Protein AF-A0A9D8J7T3-F1 (afdb_monomer_lite)

Secondary structure (DSSP, 8-state):
--------EE-HHHHHHHTT--HHHHHHHHHHS-SSS--EEETTEEEEEHHHHHHHHHHHHHHHT-

Foldseek 3Di:
DPDPPPQDWDALCVLCVLLVHDSVVLVVCAVVVPDQAYFDQDVNGTTGGPVSSVVVVVVVVVVVVD

Radius of gyration: 13.02 Å; chains: 1; bounding box: 23×30×43 Å

Structure (mmCIF, N/CA/C/O backbone):
data_AF-A0A9D8J7T3-F1
#
_entry.id   AF-A0A9D8J7T3-F1
#
loop_
_atom_site.group_PDB
_atom_site.id
_atom_site.type_symbol
_atom_site.label_atom_id
_atom_site.label_alt_id
_atom_site.label_comp_id
_atom_site.label_asym_id
_atom_site.label_entity_id
_atom_site.label_seq_id
_atom_site.pdbx_PDB_ins_code
_atom_site.Cartn_x
_atom_site.Cartn_y
_atom_site.Cartn_z
_atom_site.occupancy
_atom_site.B_iso_or_equiv
_atom_site.auth_seq_id
_atom_site.auth_comp_id
_atom_site.auth_asym_id
_atom_site.auth_atom_id
_atom_site.pdbx_PDB_model_num
ATOM 1 N N . MET A 1 1 ? -1.809 18.039 -27.084 1.00 42.38 1 MET A N 1
ATOM 2 C CA . MET A 1 1 ? -2.039 16.589 -26.897 1.00 42.38 1 MET A CA 1
ATOM 3 C C . MET A 1 1 ? -2.295 16.326 -25.418 1.00 42.38 1 MET A C 1
ATOM 5 O O . MET A 1 1 ? -1.401 16.552 -24.616 1.00 42.38 1 MET A O 1
ATOM 9 N N . LYS A 1 2 ? -3.516 15.943 -25.021 1.00 46.34 2 LYS A N 1
ATOM 10 C CA . LYS A 1 2 ? -3.778 15.517 -23.637 1.00 46.34 2 LYS A CA 1
ATOM 11 C C . LYS A 1 2 ? -3.064 14.179 -23.464 1.00 46.34 2 LYS A C 1
ATOM 13 O O . LYS A 1 2 ? -3.512 13.199 -24.052 1.00 46.34 2 LYS A O 1
ATOM 18 N N . HIS A 1 3 ? -1.944 14.142 -22.741 1.00 50.62 3 HIS A N 1
ATOM 19 C CA . HIS A 1 3 ? -1.339 12.864 -22.373 1.00 50.62 3 HIS A CA 1
ATOM 20 C C . HIS A 1 3 ? -2.437 11.993 -21.746 1.00 50.62 3 HIS A C 1
ATOM 22 O O . HIS A 1 3 ? -3.199 12.511 -20.916 1.00 50.62 3 HIS A O 1
ATOM 28 N N . PRO A 1 4 ? -2.587 10.720 -22.162 1.00 57.19 4 PRO A N 1
ATOM 29 C CA . PRO A 1 4 ? -3.536 9.822 -21.516 1.00 57.19 4 PRO A CA 1
ATOM 30 C C . PRO A 1 4 ? -3.249 9.898 -20.021 1.00 57.19 4 PRO A C 1
ATOM 32 O O . PRO A 1 4 ? -2.089 9.772 -19.641 1.00 57.19 4 PRO A O 1
ATOM 35 N N . ARG A 1 5 ? -4.260 10.239 -19.205 1.00 63.50 5 ARG A N 1
ATOM 36 C CA . ARG A 1 5 ? -4.092 10.570 -17.779 1.00 63.50 5 ARG A CA 1
ATOM 37 C C . ARG A 1 5 ? -3.314 9.443 -17.100 1.00 63.50 5 ARG A C 1
ATOM 39 O O . ARG A 1 5 ? -3.904 8.422 -16.746 1.00 63.50 5 ARG A O 1
ATOM 46 N N . VAL A 1 6 ? -1.996 9.602 -16.972 1.00 68.06 6 VAL A N 1
ATOM 47 C CA . VAL A 1 6 ? -1.132 8.570 -16.407 1.00 68.06 6 VAL A CA 1
ATOM 48 C C . VAL A 1 6 ? -1.556 8.448 -14.957 1.00 68.06 6 VAL A C 1
ATOM 50 O O . VAL A 1 6 ? -1.409 9.387 -14.177 1.00 68.06 6 VAL A O 1
ATOM 53 N N . LYS A 1 7 ? -2.170 7.316 -14.608 1.00 74.88 7 LYS A N 1
ATOM 54 C CA . LYS A 1 7 ? -2.549 7.050 -13.223 1.00 74.88 7 LYS A CA 1
ATOM 55 C C . LYS A 1 7 ? -1.258 6.947 -12.424 1.00 74.88 7 LYS A C 1
ATOM 57 O O . LYS A 1 7 ? -0.485 6.007 -12.613 1.00 74.88 7 LYS A O 1
ATOM 62 N N . LYS A 1 8 ? -1.019 7.932 -11.562 1.00 90.19 8 LYS A N 1
ATOM 63 C CA . LYS A 1 8 ? 0.173 7.980 -10.725 1.00 90.19 8 LYS A CA 1
ATOM 64 C C . LYS A 1 8 ? 0.167 6.782 -9.775 1.00 90.19 8 LYS A C 1
ATOM 66 O O . LYS A 1 8 ? -0.840 6.467 -9.134 1.00 90.19 8 LYS A O 1
ATOM 71 N N . CYS A 1 9 ? 1.287 6.073 -9.755 1.00 94.94 9 CYS A N 1
ATOM 72 C CA . CYS A 1 9 ? 1.492 4.891 -8.934 1.00 94.94 9 CYS A CA 1
ATOM 73 C C . CYS A 1 9 ? 2.776 5.060 -8.129 1.00 94.94 9 CYS A C 1
ATOM 75 O O . CYS A 1 9 ? 3.746 5.633 -8.619 1.00 94.94 9 CYS A O 1
ATOM 77 N N . PHE A 1 10 ? 2.774 4.523 -6.919 1.00 96.88 10 PHE A N 1
ATOM 78 C CA . PHE A 1 10 ? 3.921 4.462 -6.032 1.00 96.88 10 PHE A CA 1
ATOM 79 C C . PHE A 1 10 ? 4.633 3.119 -6.157 1.00 96.88 10 PHE A C 1
ATOM 81 O O . PHE A 1 10 ? 4.010 2.073 -6.374 1.00 96.88 10 PHE A O 1
ATOM 88 N N . SER A 1 11 ? 5.942 3.133 -5.945 1.00 97.25 11 SER A N 1
ATOM 89 C CA . SER A 1 11 ? 6.697 1.932 -5.611 1.00 97.25 11 SER A CA 1
ATOM 90 C C . SER A 1 11 ? 6.261 1.371 -4.251 1.00 97.25 11 SER A C 1
ATOM 92 O O . SER A 1 11 ? 5.638 2.050 -3.431 1.00 97.25 11 SER A O 1
ATOM 94 N N . THR A 1 12 ? 6.620 0.116 -3.971 1.00 98.06 12 THR A N 1
ATOM 95 C CA . THR A 1 12 ? 6.352 -0.509 -2.665 1.00 98.06 12 THR A CA 1
ATOM 96 C C . THR A 1 12 ? 6.958 0.279 -1.502 1.00 98.06 12 THR A C 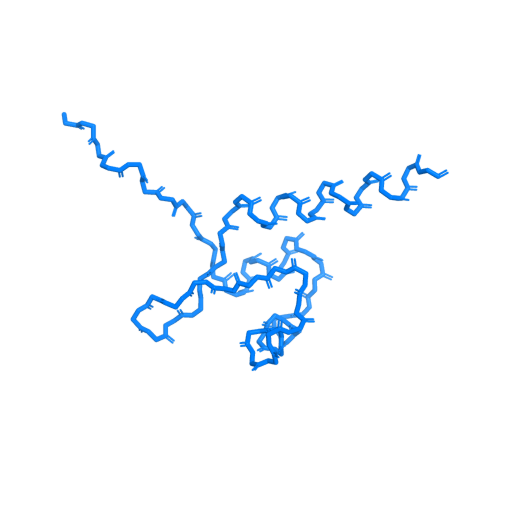1
ATOM 98 O O . THR A 1 12 ? 6.328 0.377 -0.455 1.00 98.06 12 THR A O 1
ATOM 101 N N . THR A 1 13 ? 8.150 0.860 -1.667 1.00 98.25 13 THR A N 1
ATOM 102 C CA . THR A 1 13 ? 8.811 1.630 -0.601 1.00 98.25 13 THR A CA 1
ATOM 103 C C . THR A 1 13 ? 8.084 2.945 -0.321 1.00 98.25 13 THR A C 1
ATOM 105 O O . THR A 1 13 ? 7.841 3.271 0.839 1.00 98.25 13 THR A O 1
ATOM 108 N N . GLU A 1 14 ? 7.681 3.674 -1.364 1.00 98.00 14 GLU A N 1
ATOM 109 C CA . GLU A 1 14 ? 6.925 4.926 -1.222 1.00 98.00 14 GLU A CA 1
ATOM 110 C C . GLU A 1 14 ? 5.554 4.683 -0.580 1.00 98.00 14 GLU A C 1
ATOM 112 O O . GLU A 1 14 ? 5.202 5.344 0.397 1.00 98.00 14 GLU A O 1
ATOM 117 N N . ALA A 1 15 ? 4.808 3.688 -1.072 1.00 98.12 15 ALA A N 1
ATOM 118 C CA . ALA A 1 15 ? 3.507 3.331 -0.513 1.00 98.12 15 ALA A CA 1
ATOM 119 C C . ALA A 1 15 ? 3.617 2.884 0.953 1.00 98.12 15 ALA A C 1
ATOM 121 O O . ALA A 1 15 ? 2.802 3.281 1.783 1.00 98.12 15 ALA A O 1
ATOM 122 N N . ALA A 1 16 ? 4.645 2.100 1.294 1.00 98.19 16 ALA A N 1
ATOM 123 C CA . ALA A 1 16 ? 4.891 1.665 2.665 1.00 98.19 16 ALA A CA 1
ATOM 124 C C . ALA A 1 16 ? 5.174 2.851 3.599 1.00 98.19 16 ALA A C 1
ATOM 126 O O . ALA A 1 16 ? 4.578 2.930 4.673 1.00 98.19 16 ALA A O 1
A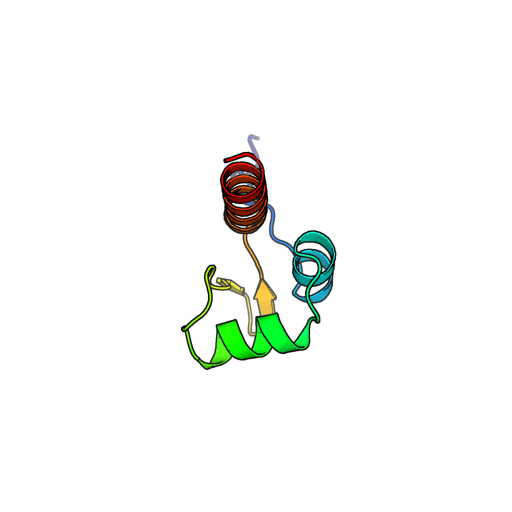TOM 127 N N . ARG A 1 17 ? 6.010 3.807 3.163 1.00 98.12 17 ARG A N 1
ATOM 128 C CA . ARG A 1 17 ? 6.305 5.031 3.921 1.00 98.12 17 ARG A CA 1
ATOM 129 C C . ARG A 1 17 ? 5.036 5.841 4.193 1.00 98.12 17 ARG A C 1
ATOM 131 O O . ARG A 1 17 ? 4.821 6.245 5.329 1.00 98.12 17 ARG A O 1
ATOM 138 N N . LEU A 1 18 ? 4.195 6.048 3.178 1.00 97.62 18 LEU A N 1
ATOM 139 C CA . LEU A 1 18 ? 2.941 6.799 3.322 1.00 97.62 18 LEU A CA 1
ATOM 140 C C . LEU A 1 18 ? 1.945 6.111 4.265 1.00 97.62 18 LEU A C 1
ATOM 142 O O . LEU A 1 18 ? 1.240 6.781 5.011 1.00 97.62 18 LEU A O 1
ATOM 146 N N . LEU A 1 19 ? 1.903 4.777 4.258 1.00 96.94 19 LEU A N 1
ATOM 147 C CA . LEU A 1 19 ? 1.015 3.984 5.114 1.00 96.94 19 LEU A CA 1
ATOM 148 C C . LEU A 1 19 ? 1.575 3.729 6.518 1.00 96.94 19 LEU A C 1
ATOM 150 O O . LEU A 1 19 ? 0.930 3.024 7.296 1.00 96.94 19 LEU A O 1
ATOM 154 N N . LEU A 1 20 ? 2.765 4.253 6.835 1.00 96.69 20 LEU A N 1
ATOM 155 C CA . LEU A 1 20 ? 3.484 3.971 8.082 1.00 96.69 20 LEU A CA 1
ATOM 156 C C . LEU A 1 20 ? 3.653 2.456 8.319 1.00 96.69 20 LEU A C 1
ATOM 158 O O . LEU A 1 20 ? 3.491 1.945 9.427 1.00 96.69 20 LEU A O 1
ATOM 162 N N . ARG A 1 21 ? 3.944 1.708 7.248 1.00 97.12 21 ARG A N 1
ATOM 163 C CA . ARG A 1 21 ? 4.182 0.258 7.272 1.00 97.12 21 ARG A CA 1
ATOM 164 C C . ARG A 1 21 ? 5.580 -0.070 6.774 1.00 97.12 21 ARG A C 1
ATOM 166 O O . ARG A 1 21 ? 6.218 0.712 6.077 1.00 97.12 21 ARG A O 1
ATOM 173 N N . GLN A 1 22 ? 6.035 -1.278 7.087 1.00 98.12 22 GLN A N 1
ATOM 174 C CA . GLN A 1 22 ? 7.249 -1.820 6.487 1.00 98.12 22 GLN A CA 1
ATOM 175 C C . GLN A 1 22 ? 6.967 -2.295 5.049 1.00 98.12 22 GLN A C 1
ATOM 177 O O . GLN A 1 22 ? 5.905 -2.877 4.801 1.00 98.12 22 GLN A O 1
ATOM 182 N N . PRO A 1 23 ? 7.906 -2.141 4.092 1.00 98.31 23 PRO A N 1
ATOM 183 C CA . PRO A 1 23 ? 7.731 -2.628 2.718 1.00 98.31 23 PRO A CA 1
ATOM 184 C C . PRO A 1 23 ? 7.387 -4.120 2.628 1.00 98.31 23 PRO A C 1
ATOM 186 O O . PRO A 1 23 ? 6.662 -4.542 1.728 1.00 98.31 23 PRO A O 1
ATOM 189 N N . GLN A 1 24 ? 7.872 -4.924 3.579 1.00 98.12 24 GLN A N 1
ATOM 190 C CA . GLN A 1 24 ? 7.588 -6.357 3.638 1.00 98.12 24 GLN A CA 1
ATOM 191 C C . GLN A 1 24 ? 6.103 -6.651 3.862 1.00 98.12 24 GLN A C 1
ATOM 193 O O . GLN A 1 24 ? 5.569 -7.573 3.252 1.00 98.12 24 GLN A O 1
ATOM 198 N N . THR A 1 25 ? 5.410 -5.834 4.657 1.00 98.06 25 THR A N 1
ATOM 199 C CA . THR A 1 25 ? 3.962 -5.953 4.866 1.00 98.06 25 THR A CA 1
ATOM 200 C C . THR A 1 25 ? 3.208 -5.820 3.544 1.00 98.06 25 THR A C 1
ATOM 202 O O . THR A 1 25 ? 2.339 -6.632 3.241 1.00 98.06 25 THR A O 1
ATOM 205 N N . LEU A 1 26 ? 3.598 -4.855 2.707 1.00 98.19 26 LEU A N 1
ATOM 206 C CA . LEU A 1 26 ? 2.998 -4.657 1.388 1.00 98.19 26 LEU A CA 1
ATOM 207 C C . LEU A 1 26 ? 3.314 -5.819 0.432 1.00 98.19 26 LEU A C 1
ATOM 209 O O . LEU A 1 26 ? 2.449 -6.228 -0.341 1.00 98.19 26 LEU A O 1
ATOM 213 N N . ARG A 1 27 ? 4.518 -6.406 0.498 1.00 97.69 27 ARG A N 1
ATOM 214 C CA . ARG A 1 27 ? 4.837 -7.627 -0.269 1.00 97.69 27 ARG A CA 1
ATOM 215 C C . ARG A 1 27 ? 3.982 -8.816 0.170 1.00 97.69 27 ARG A C 1
ATOM 217 O O . ARG A 1 27 ? 3.491 -9.547 -0.683 1.00 97.69 27 ARG A O 1
ATOM 224 N N . VAL A 1 28 ? 3.741 -8.973 1.472 1.00 98.12 28 VAL A N 1
ATOM 225 C CA . VAL A 1 28 ? 2.840 -10.009 2.002 1.00 98.12 28 VAL A CA 1
ATOM 226 C C . VAL A 1 28 ? 1.406 -9.784 1.522 1.00 98.12 28 VAL A C 1
ATOM 228 O O . VAL A 1 28 ? 0.760 -10.738 1.094 1.00 98.12 28 VAL A O 1
ATOM 231 N N . TRP A 1 29 ? 0.910 -8.543 1.501 1.00 97.75 29 TRP A N 1
ATOM 232 C CA . TRP A 1 29 ? -0.400 -8.227 0.911 1.00 97.75 29 TRP A CA 1
ATOM 233 C C . TRP A 1 29 ? -0.470 -8.597 -0.572 1.00 97.75 29 TRP A C 1
ATOM 235 O O . TRP A 1 29 ? -1.442 -9.207 -1.006 1.00 97.75 29 TRP A O 1
ATOM 245 N N . ALA A 1 30 ? 0.579 -8.282 -1.336 1.00 97.19 30 ALA A N 1
ATOM 246 C CA . ALA A 1 30 ? 0.677 -8.624 -2.752 1.00 97.19 30 ALA A CA 1
ATOM 247 C C . ALA A 1 30 ? 0.696 -10.141 -3.007 1.00 97.19 30 ALA A C 1
ATOM 249 O O . ALA A 1 30 ? 0.129 -10.605 -3.994 1.00 97.19 30 ALA A O 1
ATOM 250 N N . MET A 1 31 ? 1.365 -10.897 -2.135 1.00 97.12 31 MET A N 1
ATOM 251 C CA . MET A 1 31 ? 1.498 -12.352 -2.227 1.00 97.12 31 MET A CA 1
ATOM 252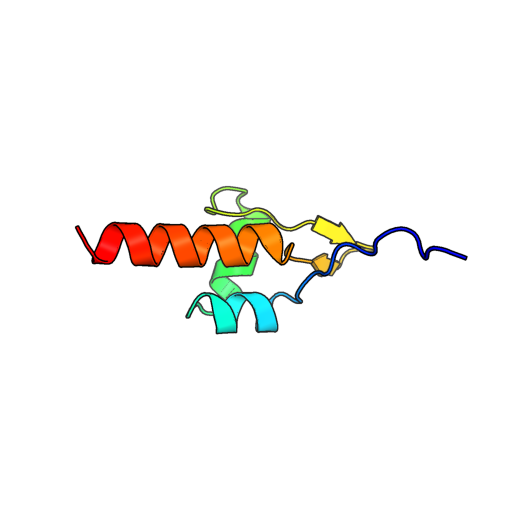 C C . MET A 1 31 ? 0.207 -13.070 -1.826 1.00 97.12 31 MET A C 1
ATOM 254 O O . MET A 1 31 ? -0.232 -13.984 -2.513 1.00 97.12 31 MET A O 1
ATOM 258 N N . THR A 1 32 ? -0.394 -12.664 -0.708 1.00 96.81 32 THR A N 1
ATOM 259 C CA . THR A 1 32 ? -1.561 -13.343 -0.123 1.00 96.81 32 THR A CA 1
ATOM 260 C C . THR A 1 32 ? -2.885 -12.885 -0.722 1.00 96.81 32 THR A C 1
ATOM 262 O O . THR A 1 32 ? -3.888 -13.573 -0.564 1.00 96.81 32 THR A O 1
ATOM 265 N N . GLY A 1 33 ? -2.920 -11.700 -1.341 1.00 93.94 33 GLY A N 1
ATOM 266 C CA . GLY A 1 33 ? -4.158 -11.046 -1.767 1.00 93.94 33 GLY A CA 1
ATOM 267 C C . GLY A 1 33 ? -5.038 -10.564 -0.606 1.00 93.94 33 GLY A C 1
ATOM 268 O O . GLY A 1 33 ? -6.139 -10.084 -0.845 1.00 93.94 33 GLY A O 1
ATOM 269 N N . LYS A 1 34 ? -4.570 -10.669 0.647 1.00 92.12 34 LYS A N 1
ATOM 270 C CA . LYS A 1 34 ? -5.344 -10.388 1.873 1.00 92.12 34 LYS A CA 1
ATOM 271 C C . LYS A 1 34 ? -4.989 -9.039 2.511 1.00 92.12 34 LYS A C 1
ATOM 273 O O . LYS A 1 34 ? -4.953 -8.905 3.731 1.00 92.12 34 LYS A O 1
ATOM 278 N N . GLY A 1 35 ? -4.680 -8.040 1.687 1.00 94.25 35 GLY A N 1
ATOM 279 C CA . GLY A 1 35 ? -4.399 -6.674 2.131 1.00 94.25 35 GLY A CA 1
ATOM 280 C C . GLY A 1 35 ? -5.589 -5.728 1.935 1.00 94.25 35 GLY A C 1
ATOM 281 O O . GLY A 1 35 ? -6.453 -5.997 1.104 1.00 94.25 35 GLY A O 1
ATOM 282 N N . PRO A 1 36 ? -5.620 -4.579 2.634 1.00 96.69 36 PRO A N 1
ATOM 283 C CA . PRO A 1 36 ? -6.647 -3.549 2.445 1.00 96.69 36 PRO A CA 1
ATOM 284 C C . PRO A 1 36 ? -6.597 -2.884 1.059 1.00 96.69 36 PRO A C 1
ATOM 286 O O . PRO A 1 36 ? -7.572 -2.277 0.621 1.00 96.69 36 PRO A O 1
ATOM 289 N N . ILE A 1 37 ? -5.456 -2.982 0.373 1.00 97.38 37 ILE A N 1
ATOM 290 C CA . ILE A 1 37 ? -5.256 -2.542 -1.006 1.00 97.38 37 ILE A CA 1
ATOM 291 C C . ILE A 1 37 ? -4.438 -3.594 -1.762 1.00 97.38 37 ILE A C 1
ATOM 293 O O . ILE A 1 37 ? -3.661 -4.339 -1.162 1.00 97.38 37 ILE A O 1
ATOM 297 N N . THR A 1 38 ? -4.595 -3.639 -3.084 1.00 96.69 38 THR A N 1
ATOM 298 C CA . THR A 1 38 ? -3.915 -4.594 -3.973 1.00 96.69 38 THR A CA 1
ATOM 299 C C . THR A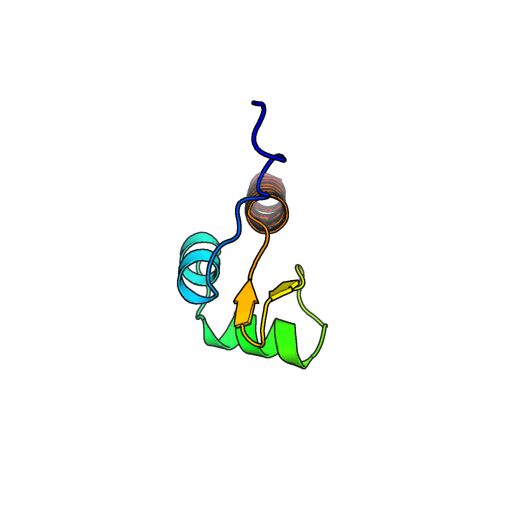 1 38 ? -3.001 -3.867 -4.959 1.00 96.69 38 THR A C 1
ATOM 301 O O . THR A 1 38 ? -3.419 -2.844 -5.511 1.00 96.69 38 THR A O 1
ATOM 304 N N . PRO A 1 39 ? -1.798 -4.384 -5.254 1.00 97.06 39 PRO A N 1
ATOM 305 C CA . PRO A 1 39 ? -0.917 -3.765 -6.232 1.00 97.06 39 PRO A CA 1
ATOM 306 C C . PRO A 1 39 ? -1.369 -4.045 -7.670 1.00 97.06 39 PRO A C 1
ATOM 308 O O . PRO A 1 39 ? -1.967 -5.073 -7.983 1.00 97.06 39 PRO A O 1
ATOM 311 N N . LEU A 1 40 ? -0.996 -3.145 -8.570 1.00 95.56 40 LEU A N 1
ATOM 312 C CA . LEU A 1 40 ? -0.896 -3.389 -10.000 1.00 95.56 40 LEU A CA 1
ATOM 313 C C . LEU A 1 40 ? 0.425 -4.102 -10.303 1.00 95.56 40 LEU A C 1
ATOM 315 O O . LEU A 1 40 ? 1.466 -3.776 -9.728 1.00 95.56 40 LEU A O 1
ATOM 319 N N . ARG A 1 41 ? 0.393 -5.054 -11.237 1.00 94.44 41 ARG A N 1
ATOM 320 C CA . ARG A 1 41 ? 1.597 -5.690 -11.778 1.00 94.44 41 ARG A CA 1
ATOM 321 C C . ARG A 1 41 ? 1.946 -5.025 -13.102 1.00 94.44 41 ARG A C 1
ATOM 323 O O . ARG A 1 41 ? 1.206 -5.165 -14.069 1.00 94.44 41 ARG A O 1
ATOM 330 N N . ILE A 1 42 ? 3.057 -4.296 -13.131 1.00 93.94 42 ILE A N 1
ATOM 331 C CA . ILE A 1 42 ? 3.544 -3.583 -14.317 1.00 93.94 42 ILE A CA 1
ATOM 332 C C . ILE A 1 42 ? 4.923 -4.146 -14.646 1.00 93.94 42 ILE A C 1
ATOM 334 O O . ILE A 1 42 ? 5.868 -3.921 -13.894 1.00 93.94 42 ILE A O 1
ATOM 338 N N . HIS A 1 43 ? 5.028 -4.929 -15.723 1.00 92.88 43 HIS A N 1
ATOM 339 C CA . HIS A 1 43 ? 6.276 -5.594 -16.136 1.00 92.88 43 HIS A CA 1
ATOM 340 C C . HIS A 1 43 ? 6.994 -6.325 -14.979 1.00 92.88 43 HIS A C 1
ATOM 342 O O . HIS A 1 43 ? 8.188 -6.152 -14.755 1.00 92.88 43 HIS A O 1
ATOM 348 N N . GLY A 1 44 ? 6.244 -7.089 -14.176 1.00 91.12 44 GLY A N 1
ATOM 349 C CA . GLY A 1 44 ? 6.784 -7.833 -13.027 1.00 91.12 44 GLY A CA 1
ATOM 350 C C . GLY A 1 44 ? 7.081 -6.993 -11.777 1.00 91.12 44 GLY A C 1
ATOM 351 O O . GLY A 1 44 ? 7.419 -7.550 -10.736 1.00 91.12 44 GLY A O 1
ATOM 352 N N . ARG A 1 45 ? 6.909 -5.666 -11.827 1.00 94.69 45 ARG A N 1
ATOM 353 C CA . ARG A 1 45 ? 7.042 -4.781 -10.663 1.00 94.69 45 ARG A CA 1
ATOM 354 C C . ARG A 1 45 ? 5.695 -4.563 -9.983 1.00 94.69 45 ARG A C 1
ATOM 356 O O . ARG A 1 45 ? 4.654 -4.490 -10.636 1.00 94.69 45 ARG A O 1
ATOM 363 N N . LEU A 1 46 ? 5.733 -4.433 -8.659 1.00 97.25 46 LEU A N 1
ATOM 364 C CA . LEU A 1 46 ? 4.577 -4.044 -7.858 1.00 97.25 46 LEU A CA 1
ATOM 365 C C . LEU A 1 46 ? 4.439 -2.521 -7.871 1.00 97.25 46 LEU A C 1
ATOM 367 O O . LEU A 1 46 ? 5.354 -1.811 -7.454 1.00 97.25 46 LEU A O 1
ATOM 371 N N . ALA A 1 47 ? 3.287 -2.044 -8.326 1.00 97.12 47 ALA A N 1
ATOM 372 C CA . ALA A 1 47 ? 2.919 -0.638 -8.339 1.00 97.12 47 ALA A CA 1
ATOM 373 C C . ALA A 1 47 ? 1.637 -0.435 -7.524 1.00 97.12 47 ALA A C 1
ATOM 375 O O . ALA A 1 47 ? 0.670 -1.175 -7.679 1.00 97.12 47 ALA A O 1
ATOM 376 N N . TRP A 1 48 ? 1.602 0.570 -6.659 1.00 97.25 48 TRP A N 1
ATOM 377 C CA . TRP A 1 48 ? 0.464 0.848 -5.782 1.00 97.25 48 TRP A CA 1
ATOM 378 C C . TRP A 1 48 ? -0.229 2.119 -6.254 1.00 97.25 48 TRP A C 1
ATOM 380 O O . TRP A 1 48 ? 0.414 3.159 -6.367 1.00 97.25 48 TRP A O 1
ATOM 390 N N . ARG A 1 49 ? -1.527 2.059 -6.566 1.00 96.44 49 ARG A N 1
ATOM 391 C CA . ARG A 1 49 ? -2.247 3.238 -7.072 1.00 96.44 49 ARG A CA 1
ATOM 392 C C . ARG A 1 49 ? -2.277 4.324 -6.002 1.00 96.44 49 ARG A C 1
ATOM 394 O O . ARG A 1 49 ? -2.651 4.043 -4.864 1.00 96.44 49 ARG A O 1
ATOM 401 N N . GLU A 1 50 ? -1.964 5.562 -6.381 1.00 96.25 50 GLU A N 1
ATOM 402 C CA . GLU A 1 50 ? -2.019 6.706 -5.461 1.00 96.25 50 GLU A CA 1
ATOM 403 C C . GLU A 1 50 ? -3.415 6.851 -4.840 1.00 96.25 50 GLU A C 1
ATOM 405 O O . GLU A 1 50 ? -3.538 6.998 -3.627 1.00 96.25 50 GLU A O 1
ATOM 410 N N . SER A 1 51 ? -4.473 6.678 -5.640 1.00 95.94 51 SER A N 1
ATOM 411 C CA . SER A 1 51 ? -5.863 6.741 -5.170 1.00 95.94 51 SER A CA 1
ATOM 412 C C . SER A 1 51 ? -6.180 5.738 -4.060 1.00 95.94 51 SER A C 1
ATOM 414 O O . SER A 1 51 ? -6.891 6.071 -3.117 1.00 95.94 51 SER A O 1
ATOM 416 N N . ASP A 1 52 ? -5.657 4.514 -4.159 1.00 97.12 52 ASP A N 1
ATOM 417 C CA . ASP A 1 52 ? -5.951 3.447 -3.200 1.00 97.12 52 ASP A CA 1
ATOM 418 C C . ASP A 1 52 ? -5.205 3.683 -1.885 1.00 97.12 52 ASP A C 1
ATOM 420 O O . ASP A 1 52 ? -5.783 3.528 -0.809 1.00 97.12 52 ASP A O 1
ATOM 424 N N . VAL A 1 53 ? -3.940 4.112 -1.974 1.00 97.50 53 VAL A N 1
ATOM 425 C CA . VAL A 1 53 ? -3.121 4.477 -0.811 1.00 97.50 53 VAL A CA 1
ATOM 426 C C . VAL A 1 53 ? -3.752 5.652 -0.063 1.00 97.50 53 VAL A C 1
ATOM 428 O O . VAL A 1 53 ? -3.961 5.558 1.145 1.00 97.50 53 VAL A O 1
ATOM 431 N N . LEU A 1 54 ? -4.123 6.725 -0.769 1.00 96.56 54 LEU A N 1
ATOM 432 C CA . LEU A 1 54 ? -4.751 7.901 -0.158 1.00 96.56 54 LEU A CA 1
ATOM 433 C C . LEU A 1 54 ? -6.112 7.575 0.463 1.00 96.56 54 LEU A C 1
ATOM 435 O O . LEU A 1 54 ? -6.402 8.027 1.571 1.00 96.56 54 LEU A O 1
ATOM 439 N N . ARG A 1 55 ? -6.929 6.754 -0.210 1.00 97.19 55 ARG A N 1
ATOM 440 C CA . ARG A 1 55 ? -8.205 6.290 0.346 1.00 97.19 55 ARG A CA 1
ATOM 441 C C . ARG A 1 55 ? -7.990 5.542 1.659 1.00 97.19 55 ARG A C 1
ATOM 443 O O . ARG A 1 55 ? -8.670 5.841 2.633 1.00 97.19 55 ARG A O 1
ATOM 450 N N . LEU A 1 56 ? -7.025 4.622 1.704 1.00 97.31 56 LEU A N 1
ATOM 451 C CA . LEU A 1 56 ? -6.734 3.844 2.907 1.00 97.31 56 LEU A CA 1
ATOM 452 C C . LEU A 1 56 ? -6.261 4.722 4.076 1.00 97.31 56 LEU A C 1
ATOM 454 O O . LEU A 1 56 ? -6.692 4.505 5.207 1.00 97.31 56 LEU A O 1
ATOM 458 N N . ILE A 1 57 ? -5.416 5.723 3.810 1.00 97.12 57 ILE A N 1
ATOM 459 C CA . ILE A 1 57 ? -4.980 6.696 4.82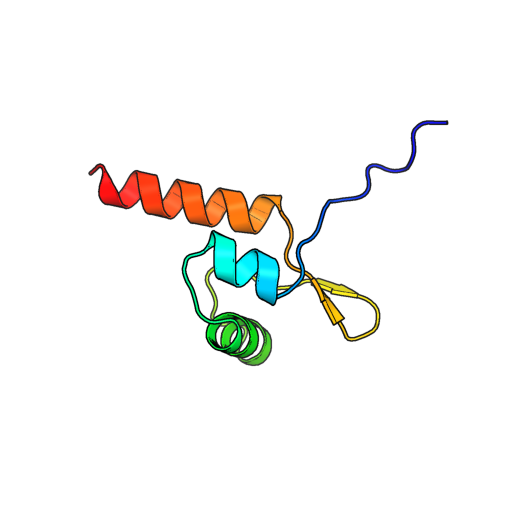5 1.00 97.12 57 ILE A CA 1
ATOM 460 C C . ILE A 1 57 ? -6.189 7.447 5.380 1.00 97.12 57 ILE A C 1
ATOM 462 O O . ILE A 1 57 ? -6.396 7.481 6.591 1.00 97.12 57 ILE A O 1
ATOM 466 N N . ASN A 1 58 ? -7.018 8.003 4.498 1.00 96.31 58 ASN A N 1
ATOM 467 C CA . ASN A 1 58 ? -8.204 8.756 4.886 1.00 96.31 58 ASN A CA 1
ATOM 468 C C . ASN A 1 58 ? -9.202 7.896 5.682 1.00 96.31 58 ASN A C 1
ATOM 470 O O . ASN A 1 58 ? -9.740 8.343 6.693 1.00 96.31 58 ASN A O 1
ATOM 474 N N . ASP A 1 59 ? -9.404 6.642 5.281 1.00 95.00 59 ASP A N 1
ATOM 475 C CA . ASP A 1 59 ? -10.240 5.692 6.015 1.00 95.00 59 ASP A CA 1
ATOM 476 C C . ASP A 1 59 ? -9.652 5.338 7.393 1.00 95.00 59 ASP A C 1
ATOM 478 O O . ASP A 1 59 ? -10.403 5.068 8.331 1.00 95.00 59 ASP A O 1
ATOM 482 N N . GLY A 1 60 ? -8.324 5.322 7.536 1.00 92.62 60 GLY A N 1
ATOM 483 C CA . GLY A 1 60 ? -7.644 5.166 8.824 1.00 92.62 60 GLY A CA 1
ATOM 484 C C . GLY A 1 60 ? -7.860 6.372 9.741 1.00 92.62 60 GLY A C 1
ATOM 485 O O . GLY A 1 60 ? -8.276 6.204 10.884 1.00 92.62 60 GLY A O 1
ATOM 486 N N . VAL A 1 61 ? -7.665 7.585 9.215 1.00 92.06 61 VAL A N 1
ATOM 487 C CA . VAL A 1 61 ? -7.874 8.846 9.949 1.00 92.06 61 VAL A CA 1
ATOM 488 C C . VAL A 1 61 ? -9.325 8.983 10.416 1.00 92.06 61 VAL A C 1
ATOM 490 O O . VAL A 1 61 ? -9.580 9.282 11.578 1.00 92.06 61 VAL A O 1
ATOM 493 N N . ARG A 1 62 ? -10.297 8.695 9.542 1.00 91.50 62 ARG A N 1
ATOM 494 C CA . ARG A 1 62 ? -11.729 8.750 9.888 1.00 91.50 62 ARG A CA 1
ATOM 495 C C . ARG A 1 62 ? -12.115 7.799 11.015 1.00 91.50 62 ARG A C 1
ATOM 497 O O . ARG A 1 62 ? -12.999 8.131 11.795 1.00 91.50 62 ARG A O 1
ATOM 504 N N . ARG A 1 63 ? -11.494 6.617 11.081 1.00 88.12 63 ARG A N 1
ATOM 505 C CA . ARG A 1 63 ? -11.739 5.649 12.160 1.00 88.12 63 ARG A CA 1
ATOM 506 C C . ARG A 1 63 ? -11.097 6.064 13.481 1.00 88.12 63 ARG A C 1
ATOM 508 O O . ARG A 1 63 ? -11.624 5.684 14.512 1.00 88.12 63 ARG A O 1
ATOM 515 N N . ALA A 1 64 ? -9.991 6.805 13.444 1.00 85.62 64 ALA A N 1
ATOM 516 C CA . ALA A 1 64 ? -9.320 7.300 14.646 1.00 85.62 64 ALA A CA 1
ATOM 517 C C . ALA A 1 64 ? -10.050 8.490 15.299 1.00 85.62 64 ALA A C 1
ATOM 519 O O . ALA A 1 64 ? -9.951 8.669 16.504 1.00 85.62 64 ALA A O 1
ATOM 520 N N . ASN A 1 65 ? -10.784 9.287 14.516 1.00 79.50 65 ASN A N 1
ATOM 521 C CA . ASN A 1 65 ? -11.532 10.459 14.996 1.00 79.50 65 ASN A CA 1
ATOM 522 C C . ASN A 1 65 ? -12.970 10.142 15.458 1.00 79.50 65 ASN A C 1
ATOM 524 O O . ASN A 1 65 ? -13.779 11.060 15.591 1.00 79.50 65 ASN A O 1
ATOM 528 N N . ARG A 1 66 ? -13.315 8.864 15.621 1.00 66.31 66 ARG A N 1
ATOM 529 C CA . ARG A 1 66 ? -14.614 8.408 16.123 1.00 66.31 66 ARG A CA 1
ATOM 530 C C . ARG A 1 66 ? -14.427 7.845 17.522 1.00 66.31 66 ARG A C 1
ATOM 532 O O . ARG A 1 66 ? -15.300 8.138 18.361 1.00 66.31 66 ARG A O 1
#

Sequence (66 aa):
MKHPRVKKCFSTTEAARLLLRQPQTLRVWAMTGKGPITPLRIHGRLAWRESDVLRLINDGVRRANR

pLDDT: mean 91.15, std 13.02, range [42.38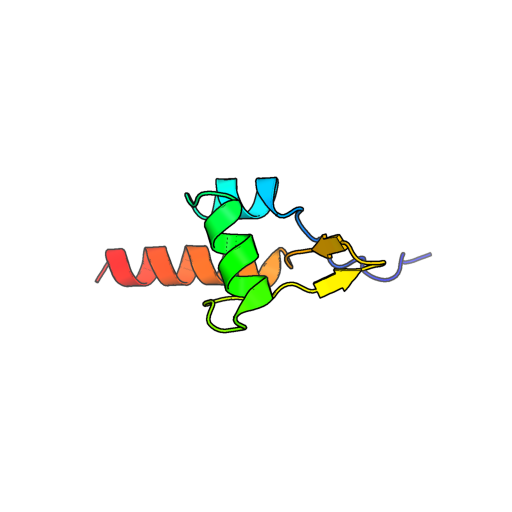, 98.31]